Protein AF-A0A7C9RHS3-F1 (afdb_monomer_lite)

Foldseek 3Di:
DDDDDDPQDPLNVVVQCVDPVQVVLLCVQQVPPPPPDSDDDPVSVVVRDRDDDDPPDPVNVVVVVVSVVSVVVVVVVVVVVVVVVVVVVVVVVVVD

Secondary structure (DSSP, 8-state):
-----TT--HHHHHHHHTSHHHHHHHHHHHBTB-TT-----HHHHHTPPPP-PPTTSHHHHHHHHHHHHHHHHHHHHHHHHHHHHHHHHHHHHHH-

pLDDT: mean 88.44, std 10.78, range [48.81, 98.31]

Structure (mmCIF, N/CA/C/O backbone):
data_AF-A0A7C9RHS3-F1
#
_entry.id   AF-A0A7C9RHS3-F1
#
loop_
_atom_site.group_PDB
_atom_site.id
_atom_site.type_symbol
_atom_site.label_atom_id
_atom_site.label_alt_id
_atom_site.label_comp_id
_atom_site.label_asym_id
_atom_site.label_entity_id
_atom_site.label_seq_id
_atom_site.pdbx_PDB_ins_code
_atom_site.Cartn_x
_atom_site.Cartn_y
_atom_site.Cartn_z
_atom_site.occupancy
_atom_site.B_iso_or_equiv
_atom_site.auth_seq_id
_atom_site.auth_comp_id
_atom_site.auth_asym_id
_atom_site.auth_atom_id
_atom_site.pdbx_PDB_model_num
ATOM 1 N N . ILE A 1 1 ? 4.959 -11.196 6.264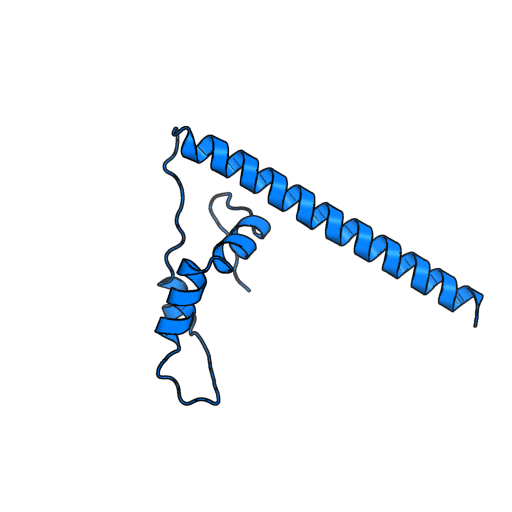 1.00 67.69 1 ILE A N 1
ATOM 2 C CA . ILE A 1 1 ? 4.191 -10.739 5.079 1.00 67.69 1 ILE A CA 1
ATOM 3 C C . ILE A 1 1 ? 2.756 -10.527 5.538 1.00 67.69 1 ILE A C 1
ATOM 5 O O . ILE A 1 1 ? 2.224 -11.427 6.176 1.00 67.69 1 ILE A O 1
ATOM 9 N N . ILE A 1 2 ? 2.179 -9.344 5.305 1.00 80.81 2 ILE A N 1
ATOM 10 C CA . ILE A 1 2 ? 0.771 -9.057 5.621 1.00 80.81 2 ILE A CA 1
ATOM 11 C C . ILE A 1 2 ? -0.046 -9.346 4.363 1.00 80.81 2 ILE A C 1
ATOM 13 O O . ILE A 1 2 ? 0.257 -8.799 3.305 1.00 80.81 2 ILE A O 1
ATOM 17 N N . ASN A 1 3 ? -1.064 -10.195 4.484 1.00 83.56 3 ASN A N 1
ATOM 18 C CA . ASN A 1 3 ? -1.976 -10.519 3.392 1.00 83.56 3 ASN A CA 1
ATOM 19 C C . ASN A 1 3 ? -3.308 -9.807 3.620 1.00 83.56 3 ASN A C 1
ATOM 21 O O . ASN A 1 3 ? -3.926 -9.967 4.672 1.00 83.56 3 ASN A O 1
ATOM 25 N N . VAL A 1 4 ? -3.743 -9.031 2.632 1.00 84.69 4 VAL A N 1
ATOM 26 C CA . VAL A 1 4 ? -5.058 -8.379 2.635 1.00 84.69 4 VAL A CA 1
ATOM 27 C C . VAL A 1 4 ? -6.172 -9.390 2.368 1.00 84.69 4 VAL A C 1
ATOM 29 O O . VAL A 1 4 ? -5.999 -10.339 1.604 1.00 84.69 4 VAL A O 1
ATOM 32 N N . LYS A 1 5 ? -7.325 -9.156 2.996 1.00 82.25 5 LYS A N 1
ATOM 33 C CA . LYS A 1 5 ? -8.591 -9.858 2.756 1.00 82.25 5 LYS A CA 1
ATOM 34 C C . LYS A 1 5 ? -9.662 -8.848 2.328 1.00 82.25 5 LYS A C 1
ATOM 36 O O . LYS A 1 5 ? -9.420 -7.642 2.352 1.00 82.25 5 LYS A O 1
ATOM 41 N N . ASP A 1 6 ? -10.820 -9.353 1.913 1.00 76.06 6 ASP A N 1
ATOM 42 C CA . ASP A 1 6 ? -12.054 -8.568 1.751 1.00 76.06 6 ASP A CA 1
ATOM 43 C C . ASP A 1 6 ? -11.968 -7.405 0.746 1.00 76.06 6 ASP A C 1
ATOM 45 O O . ASP A 1 6 ? -12.587 -6.358 0.912 1.00 76.06 6 ASP A O 1
ATOM 49 N N . GLY A 1 7 ? -11.191 -7.585 -0.327 1.00 74.12 7 GLY A N 1
ATOM 50 C CA . GLY A 1 7 ? -11.136 -6.633 -1.442 1.00 74.12 7 GLY A CA 1
ATOM 51 C C . GLY A 1 7 ? -10.340 -5.353 -1.168 1.00 74.12 7 GLY A C 1
ATOM 52 O O . GLY A 1 7 ? -10.352 -4.444 -1.996 1.00 74.12 7 GLY A O 1
ATOM 53 N N . ILE A 1 8 ? -9.618 -5.268 -0.046 1.00 82.94 8 ILE A N 1
ATOM 54 C CA . ILE A 1 8 ? -8.717 -4.144 0.228 1.00 82.94 8 ILE A CA 1
ATOM 55 C C . ILE A 1 8 ? -7.456 -4.289 -0.629 1.00 82.94 8 ILE A C 1
ATOM 57 O O . ILE A 1 8 ? -6.776 -5.314 -0.596 1.00 82.94 8 ILE A O 1
ATOM 61 N N . SER A 1 9 ? -7.107 -3.239 -1.375 1.00 85.50 9 SER A N 1
ATOM 62 C CA . SER A 1 9 ? -5.870 -3.214 -2.161 1.00 85.50 9 SER A CA 1
ATOM 63 C C . SER A 1 9 ? -4.635 -3.259 -1.239 1.00 85.50 9 SER A C 1
ATOM 65 O O . SER A 1 9 ? -4.546 -2.454 -0.304 1.00 85.50 9 SER A O 1
ATOM 67 N N . PRO A 1 10 ? -3.637 -4.133 -1.494 1.00 89.75 10 PRO A N 1
ATOM 68 C CA . PRO A 1 10 ? -2.395 -4.157 -0.715 1.00 89.75 10 PRO A CA 1
ATOM 69 C C . PRO A 1 10 ? -1.643 -2.818 -0.766 1.00 89.75 10 PRO A C 1
ATOM 71 O O . PRO A 1 10 ? -1.010 -2.405 0.211 1.00 89.75 10 PRO A O 1
ATOM 74 N N . TYR A 1 11 ? -1.731 -2.124 -1.905 1.00 91.56 11 TYR A N 1
ATOM 75 C CA . TYR A 1 11 ? -1.137 -0.804 -2.099 1.00 91.56 11 TYR A CA 1
ATOM 76 C C . TYR A 1 11 ? -1.771 0.226 -1.167 1.00 91.56 11 TYR A C 1
ATOM 78 O O . TYR A 1 11 ? -1.066 0.972 -0.492 1.00 91.56 11 TYR A O 1
ATOM 86 N N . LEU A 1 12 ? -3.100 0.208 -1.073 1.00 90.56 12 LEU A N 1
ATOM 87 C CA . LEU A 1 12 ? -3.843 1.093 -0.190 1.00 90.56 12 LEU A CA 1
ATOM 88 C C . LEU A 1 12 ? -3.539 0.816 1.283 1.00 90.56 12 LEU A C 1
ATOM 90 O O . LEU A 1 12 ? -3.263 1.755 2.024 1.00 90.56 12 LEU A O 1
ATOM 94 N N . LEU A 1 13 ? -3.542 -0.455 1.704 1.00 91.19 13 LEU A N 1
ATOM 95 C CA . LEU A 1 13 ? -3.206 -0.811 3.085 1.00 91.19 13 LEU A CA 1
ATOM 96 C C . LEU A 1 13 ? -1.810 -0.299 3.459 1.00 91.19 13 LEU A C 1
ATOM 98 O O . LEU A 1 13 ? -1.623 0.254 4.539 1.00 91.19 13 LEU A O 1
ATOM 102 N N . THR A 1 14 ? -0.844 -0.428 2.548 1.00 92.06 14 THR A N 1
ATOM 103 C CA . THR A 1 14 ? 0.522 0.067 2.760 1.00 92.06 14 THR A CA 1
ATOM 104 C C . THR A 1 14 ? 0.546 1.573 3.027 1.00 92.06 14 THR A C 1
ATOM 106 O O . THR A 1 14 ? 1.266 2.020 3.918 1.00 92.06 14 THR A O 1
ATOM 109 N N . GLU A 1 15 ? -0.240 2.363 2.294 1.00 92.94 15 GLU A N 1
ATOM 110 C CA . GLU A 1 15 ? -0.325 3.809 2.523 1.00 92.94 15 GLU A CA 1
ATOM 111 C C . GLU A 1 15 ? -1.100 4.156 3.799 1.00 92.94 15 GLU A C 1
ATOM 113 O O . GLU A 1 15 ? -0.687 5.052 4.533 1.00 92.94 15 GLU A O 1
ATOM 118 N N . ILE A 1 16 ? -2.153 3.406 4.139 1.00 91.88 16 ILE A N 1
ATOM 119 C CA . ILE A 1 16 ? -2.879 3.579 5.405 1.00 91.88 16 ILE A CA 1
ATOM 120 C C . ILE A 1 16 ? -1.957 3.346 6.605 1.00 91.88 16 ILE A C 1
ATOM 122 O O . ILE A 1 16 ? -1.933 4.161 7.526 1.00 91.88 16 ILE A O 1
ATOM 126 N N . LEU A 1 17 ? -1.150 2.281 6.581 1.00 90.81 17 LEU A N 1
ATOM 127 C CA . LEU A 1 17 ? -0.186 1.978 7.644 1.00 90.81 17 LEU A CA 1
ATOM 128 C C . LEU A 1 17 ? 0.858 3.089 7.834 1.00 90.81 17 LEU A C 1
ATOM 130 O O . LEU A 1 17 ? 1.474 3.185 8.894 1.00 90.81 17 LEU A O 1
ATOM 134 N N . LYS A 1 18 ? 1.063 3.948 6.826 1.00 91.75 18 LYS A N 1
ATOM 135 C CA . LYS A 1 18 ? 1.989 5.081 6.914 1.00 91.75 18 LYS A CA 1
ATOM 136 C C . LYS A 1 18 ? 1.369 6.346 7.505 1.00 91.75 18 LYS A C 1
ATOM 138 O O . LYS A 1 18 ? 2.121 7.285 7.790 1.00 91.75 18 LYS A O 1
ATOM 143 N N . LEU A 1 19 ? 0.047 6.396 7.661 1.00 93.25 19 LEU A N 1
ATOM 144 C CA . LEU A 1 19 ? -0.647 7.547 8.231 1.00 93.25 19 LEU A CA 1
ATOM 145 C C . LEU A 1 19 ? -0.217 7.753 9.683 1.00 93.25 19 LEU A C 1
ATOM 147 O O . LEU A 1 19 ? 0.013 6.793 10.418 1.00 93.25 19 LEU A O 1
ATOM 151 N N . SER A 1 20 ? -0.110 9.015 10.099 1.00 92.81 20 SER A N 1
ATOM 152 C CA . SER A 1 20 ? 0.438 9.398 11.408 1.00 92.81 20 SER A CA 1
ATOM 153 C C . SER A 1 20 ? -0.265 8.703 12.573 1.00 92.81 20 SER A C 1
ATOM 155 O O . SER A 1 20 ? 0.396 8.179 13.459 1.00 92.81 20 SER A O 1
ATOM 157 N N . TYR A 1 21 ? -1.594 8.620 12.542 1.00 91.19 21 TYR A N 1
ATOM 158 C CA . TYR A 1 21 ? -2.371 7.981 13.604 1.00 91.19 21 TYR A CA 1
ATOM 159 C C . TYR A 1 21 ? -2.250 6.447 13.620 1.00 91.19 21 TYR A C 1
ATOM 161 O O . TYR A 1 21 ? -2.468 5.836 14.662 1.00 91.19 21 TYR A O 1
ATOM 169 N N . VAL A 1 22 ? -1.906 5.803 12.497 1.00 91.69 22 VAL A N 1
ATOM 170 C CA . VAL A 1 22 ? -1.627 4.355 12.468 1.00 91.69 22 VAL A CA 1
ATOM 171 C C . VAL A 1 22 ? -0.201 4.090 12.940 1.00 91.69 22 VAL A C 1
ATOM 173 O O . VAL A 1 22 ? 0.018 3.219 13.776 1.00 91.69 22 VAL A O 1
ATOM 176 N N . LYS A 1 23 ? 0.762 4.902 12.488 1.00 90.31 23 LYS A N 1
ATOM 177 C CA . LYS A 1 23 ? 2.142 4.868 12.989 1.00 90.31 23 LYS A CA 1
ATOM 178 C C . LYS A 1 23 ? 2.211 5.076 14.497 1.00 90.31 23 LYS A C 1
ATOM 180 O O . LYS A 1 23 ? 2.889 4.311 15.168 1.00 90.31 23 LYS A O 1
ATOM 185 N N . GLN A 1 24 ? 1.452 6.029 15.035 1.00 90.69 24 GLN A N 1
ATOM 186 C CA . GLN A 1 24 ? 1.412 6.278 16.475 1.00 90.69 24 GLN A CA 1
ATOM 187 C C . GLN A 1 24 ? 0.928 5.051 17.260 1.00 90.69 24 GLN A C 1
ATOM 189 O O . GLN A 1 24 ? 1.443 4.779 18.338 1.00 90.69 24 GLN A O 1
ATOM 194 N N . GLN A 1 25 ? -0.033 4.283 16.728 1.00 91.31 25 GLN A N 1
ATOM 195 C CA . GLN A 1 25 ? -0.462 3.027 17.358 1.00 91.31 25 GLN A CA 1
ATOM 196 C C . GLN A 1 25 ? 0.687 2.013 17.403 1.00 91.31 25 GLN A C 1
ATOM 198 O O . GLN A 1 25 ? 0.925 1.416 18.449 1.00 91.31 25 GLN A O 1
ATOM 203 N N . VAL A 1 26 ? 1.433 1.862 16.302 1.00 87.69 26 VAL A N 1
ATOM 204 C CA . VAL A 1 26 ? 2.621 0.991 16.250 1.00 87.69 26 VAL A CA 1
ATOM 205 C C . VAL A 1 26 ? 3.661 1.438 17.273 1.00 87.69 26 VAL A C 1
ATOM 207 O O . VAL A 1 26 ? 4.148 0.617 18.041 1.00 87.69 26 VAL A O 1
ATOM 210 N N . GLU A 1 27 ? 3.976 2.731 17.310 1.00 87.38 27 GLU A N 1
ATOM 211 C CA . GLU A 1 27 ? 4.965 3.298 18.228 1.00 87.38 27 GLU A CA 1
ATOM 212 C C . GLU A 1 27 ? 4.559 3.107 19.690 1.00 87.38 27 GLU A C 1
ATOM 214 O O . GLU A 1 27 ? 5.388 2.701 20.497 1.00 87.38 27 GLU A O 1
ATOM 219 N N . ASN A 1 28 ? 3.285 3.310 20.029 1.00 87.06 28 ASN A N 1
ATOM 220 C CA . ASN A 1 28 ? 2.777 3.094 21.385 1.00 87.06 28 ASN A CA 1
ATOM 221 C C . ASN A 1 28 ? 2.867 1.618 21.813 1.00 87.06 28 ASN A C 1
ATOM 223 O O . ASN A 1 28 ? 3.118 1.322 22.980 1.00 87.06 28 ASN A O 1
ATOM 227 N N . LEU A 1 29 ? 2.680 0.682 20.876 1.00 84.62 29 LEU A N 1
ATOM 228 C CA . LEU A 1 29 ? 2.798 -0.758 21.130 1.00 84.62 29 LEU A CA 1
ATOM 229 C C . LEU A 1 29 ? 4.252 -1.218 21.307 1.00 84.62 29 LEU A C 1
ATOM 231 O O . LEU A 1 29 ? 4.489 -2.314 21.823 1.00 84.62 29 LEU A O 1
ATOM 235 N N . THR A 1 30 ? 5.224 -0.403 20.889 1.00 79.81 30 THR A N 1
ATOM 236 C CA . THR A 1 30 ? 6.651 -0.723 20.999 1.00 79.81 30 THR A CA 1
ATOM 237 C C . THR A 1 30 ? 7.413 0.181 21.980 1.00 79.81 30 THR A C 1
ATOM 239 O O . THR A 1 30 ? 8.510 -0.190 22.417 1.00 79.81 30 THR A O 1
ATOM 242 N N . SER A 1 31 ? 6.828 1.311 22.402 1.00 68.31 31 SER A N 1
ATOM 243 C CA . SER A 1 31 ? 7.362 2.253 23.393 1.00 68.31 31 SER A CA 1
ATOM 244 C C . SER A 1 31 ? 7.351 1.631 24.792 1.00 68.31 31 SER A C 1
ATOM 246 O O . SER A 1 31 ? 6.352 1.661 25.505 1.00 68.31 31 SER A O 1
ATOM 248 N N . GLY A 1 32 ? 8.462 1.009 25.175 1.00 64.56 32 GLY A N 1
ATOM 249 C CA . GLY A 1 32 ? 8.583 0.235 26.418 1.00 64.56 32 GLY A CA 1
ATOM 250 C C . GLY A 1 32 ? 9.380 -1.056 26.243 1.00 64.56 32 GLY A C 1
ATOM 251 O O . GLY A 1 32 ? 9.771 -1.683 27.225 1.00 64.56 32 GLY A O 1
ATOM 252 N N . THR A 1 33 ? 9.675 -1.435 24.999 1.00 63.56 33 THR A N 1
ATOM 253 C CA . THR A 1 33 ? 10.684 -2.454 24.703 1.00 63.56 33 THR A CA 1
ATOM 254 C C . THR A 1 33 ? 12.076 -1.825 24.820 1.00 63.56 33 THR A C 1
ATOM 256 O O . THR A 1 33 ? 12.287 -0.692 24.388 1.00 63.56 33 THR A O 1
ATOM 259 N N . SER A 1 34 ? 13.023 -2.502 25.479 1.00 50.50 34 SER A N 1
ATOM 260 C CA . SER A 1 34 ? 14.383 -1.979 25.642 1.00 50.50 34 SER A CA 1
ATOM 261 C C . SER A 1 34 ? 14.990 -1.654 24.273 1.00 50.50 34 SER A C 1
ATOM 263 O O . SER A 1 34 ? 14.841 -2.418 23.316 1.00 50.50 34 SER A O 1
ATOM 265 N N . SER A 1 35 ? 15.641 -0.490 24.191 1.00 48.81 35 SER A N 1
ATOM 266 C CA . SER A 1 35 ? 15.964 0.292 22.985 1.00 48.81 35 SER A CA 1
ATOM 267 C C . SER A 1 35 ? 16.867 -0.362 21.921 1.00 48.81 35 SER A C 1
ATOM 269 O O . SER A 1 35 ? 17.442 0.339 21.096 1.00 48.81 35 SER A O 1
ATOM 271 N N . SER A 1 36 ? 17.002 -1.688 21.897 1.00 56.09 36 SER A N 1
ATOM 272 C CA . SER A 1 36 ? 17.726 -2.449 20.872 1.00 56.09 36 SER A CA 1
ATOM 273 C C . SER A 1 36 ? 16.824 -3.303 19.971 1.00 56.09 36 SER A C 1
ATOM 275 O O . SER A 1 36 ? 17.281 -3.751 18.923 1.00 56.09 36 SER A O 1
ATOM 277 N N . HIS A 1 37 ? 15.553 -3.526 20.335 1.00 57.91 37 HIS A N 1
ATOM 278 C CA . HIS A 1 37 ? 14.637 -4.400 19.592 1.00 57.91 37 HIS A CA 1
ATOM 279 C C . HIS A 1 37 ? 13.238 -3.785 19.500 1.00 57.91 37 HIS A C 1
ATOM 281 O O . HIS A 1 37 ? 12.299 -4.270 20.127 1.00 57.91 37 HIS A O 1
ATOM 287 N N . ASN A 1 38 ? 13.089 -2.736 18.688 1.00 66.88 38 ASN A N 1
ATOM 288 C CA . ASN A 1 38 ? 11.785 -2.161 18.354 1.00 66.88 38 ASN A CA 1
ATOM 289 C C . ASN A 1 38 ? 11.013 -3.177 17.479 1.00 66.88 38 ASN A C 1
ATOM 291 O O . ASN A 1 38 ? 11.065 -3.143 16.250 1.00 66.88 38 ASN A O 1
ATOM 295 N N . ARG A 1 39 ? 10.410 -4.186 18.117 1.00 77.06 39 ARG A N 1
ATOM 296 C CA . ARG A 1 39 ? 9.723 -5.314 17.475 1.00 77.06 39 ARG A CA 1
ATOM 297 C C . ARG A 1 39 ? 8.262 -5.301 17.889 1.00 77.06 39 ARG A C 1
ATOM 299 O O . ARG A 1 39 ? 7.958 -5.343 19.074 1.00 77.06 39 ARG A O 1
ATOM 306 N N . ILE A 1 40 ? 7.380 -5.334 16.900 1.00 81.94 40 ILE A N 1
ATOM 307 C CA . ILE A 1 40 ? 5.958 -5.598 17.101 1.00 81.94 40 ILE A CA 1
ATOM 308 C C . ILE A 1 40 ? 5.699 -7.091 16.889 1.00 81.94 40 ILE A C 1
ATOM 310 O O . ILE A 1 40 ? 6.144 -7.672 15.894 1.00 81.94 40 ILE A O 1
ATOM 314 N N . LYS A 1 41 ? 5.034 -7.741 17.846 1.00 85.50 41 LYS A N 1
ATOM 315 C CA . LYS A 1 41 ? 4.602 -9.136 17.691 1.00 85.50 41 LYS A CA 1
ATOM 316 C C . LYS A 1 41 ? 3.339 -9.217 16.833 1.00 85.50 41 LYS A C 1
ATOM 318 O O . LYS A 1 41 ? 2.610 -8.238 16.707 1.00 85.50 41 LYS A O 1
ATOM 323 N N . THR A 1 42 ? 3.063 -10.384 16.254 1.00 85.88 42 THR A N 1
ATOM 324 C CA . THR A 1 42 ? 1.880 -10.597 15.403 1.00 85.88 42 THR A CA 1
ATOM 325 C C . THR A 1 42 ? 0.578 -10.300 16.145 1.00 85.88 42 THR A C 1
ATOM 327 O O . THR A 1 42 ? -0.333 -9.719 15.562 1.00 85.88 42 THR A O 1
ATOM 330 N N . GLU A 1 43 ? 0.501 -10.649 17.431 1.00 87.12 43 GLU A N 1
ATOM 331 C CA . GLU A 1 43 ? -0.676 -10.391 18.262 1.00 87.12 43 GLU A CA 1
ATOM 332 C C . GLU A 1 43 ? -0.891 -8.881 18.431 1.00 87.12 43 GLU A C 1
ATOM 334 O O . GLU A 1 43 ? -1.985 -8.385 18.190 1.00 87.12 43 GLU A O 1
ATOM 339 N N . GLN A 1 44 ? 0.176 -8.125 18.702 1.00 86.00 44 GLN A N 1
ATOM 340 C CA . GLN A 1 44 ? 0.125 -6.661 18.811 1.00 86.00 44 GLN A CA 1
ATOM 341 C C . GLN A 1 44 ? -0.201 -5.996 17.466 1.00 86.00 44 GLN A C 1
ATOM 343 O O . GLN A 1 44 ? -0.949 -5.029 17.405 1.00 86.00 44 GLN A O 1
ATOM 348 N N . LEU A 1 45 ? 0.329 -6.529 16.361 1.00 88.38 45 LEU A N 1
ATOM 349 C CA . LEU A 1 45 ? 0.013 -6.044 15.016 1.00 88.38 45 LEU A CA 1
ATOM 350 C C . LEU A 1 45 ? -1.486 -6.187 14.708 1.00 88.38 45 LEU A C 1
ATOM 352 O O . LEU 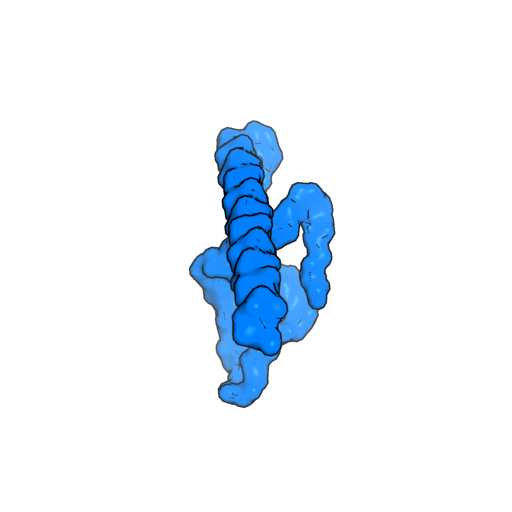A 1 45 ? -2.044 -5.341 14.014 1.00 88.38 45 LEU A O 1
ATOM 356 N N . SER A 1 46 ? -2.138 -7.231 15.229 1.00 87.94 46 SER A N 1
ATOM 357 C CA . SER A 1 46 ? -3.577 -7.453 15.041 1.00 87.94 46 SER A CA 1
ATOM 358 C C . SER A 1 46 ? -4.467 -6.468 15.810 1.00 87.94 46 SER A C 1
ATOM 360 O O . SER A 1 46 ? -5.636 -6.319 15.467 1.00 87.94 46 SER A O 1
ATOM 362 N N . GLU A 1 47 ? -3.911 -5.764 16.799 1.00 89.94 47 GLU A N 1
ATOM 363 C CA . GLU A 1 47 ? -4.615 -4.738 17.579 1.00 89.94 47 GLU A CA 1
ATOM 364 C C . GLU A 1 47 ? -4.628 -3.368 16.885 1.00 89.94 47 GLU A C 1
ATOM 366 O O . GLU A 1 47 ? -5.345 -2.462 17.311 1.00 89.94 47 GLU A O 1
ATOM 371 N N . ILE A 1 48 ? -3.861 -3.197 15.803 1.00 90.12 48 ILE A N 1
ATOM 372 C CA .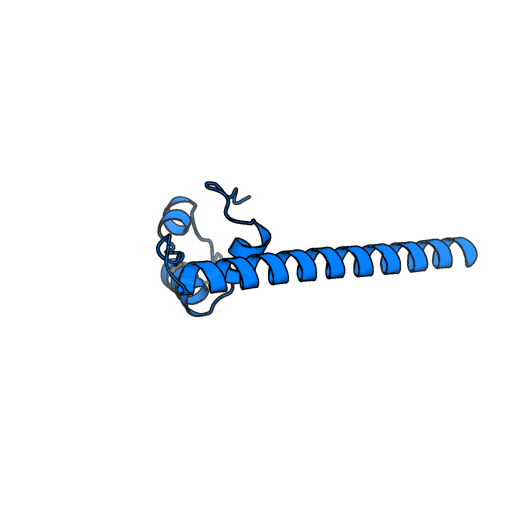 ILE A 1 48 ? -3.833 -1.943 15.050 1.00 90.12 48 ILE A CA 1
ATOM 373 C C . ILE A 1 48 ? -5.171 -1.732 14.350 1.00 90.12 48 ILE A C 1
ATOM 375 O O . ILE A 1 48 ? -5.593 -2.516 13.497 1.00 90.12 48 ILE A O 1
ATOM 379 N N . LEU A 1 49 ? -5.798 -0.600 14.648 1.00 91.19 49 LEU A N 1
ATOM 380 C CA . LEU A 1 49 ? -7.056 -0.212 14.040 1.00 91.19 49 LEU A CA 1
ATOM 381 C C . LEU A 1 49 ? -6.808 0.556 12.743 1.00 91.19 49 LEU A C 1
ATOM 383 O O . LEU A 1 49 ? -6.193 1.628 12.720 1.00 91.19 49 LEU A O 1
ATOM 387 N N . VAL A 1 50 ? -7.347 0.003 11.659 1.00 87.94 50 VAL A N 1
ATOM 388 C CA . VAL A 1 50 ? -7.376 0.618 10.333 1.00 87.94 50 VAL A CA 1
ATOM 389 C C . VAL A 1 50 ? -8.775 1.184 10.081 1.00 87.94 50 VAL A C 1
ATOM 391 O O . VAL A 1 50 ? -9.746 0.425 10.081 1.00 87.94 50 VAL A O 1
ATOM 394 N N . PRO A 1 51 ? -8.922 2.500 9.854 1.00 82.94 51 PRO A N 1
ATOM 395 C CA . PRO A 1 51 ? -10.224 3.081 9.587 1.00 82.94 51 PRO A CA 1
ATOM 396 C C . PRO A 1 51 ? -10.682 2.724 8.176 1.00 82.94 51 PRO A C 1
ATOM 398 O O . PRO A 1 51 ? -9.988 2.982 7.190 1.00 82.94 51 PRO A O 1
ATOM 401 N N . LEU A 1 52 ? -11.891 2.178 8.092 1.00 87.19 52 LEU A N 1
ATOM 402 C CA . LEU A 1 52 ? -12.578 1.896 6.840 1.00 87.19 52 LEU A CA 1
ATOM 403 C C . LEU A 1 52 ? -13.906 2.662 6.809 1.00 87.19 52 LEU A C 1
ATOM 405 O O . LEU A 1 52 ? -14.604 2.728 7.827 1.00 87.19 52 LEU A O 1
ATOM 409 N N . PRO A 1 53 ? -14.266 3.281 5.674 1.00 91.06 53 PRO A N 1
ATOM 410 C CA . PRO A 1 53 ? -15.544 3.964 5.545 1.00 91.06 53 PRO A CA 1
ATOM 411 C C . PRO A 1 53 ? -16.701 2.960 5.549 1.00 91.06 53 PRO A C 1
ATOM 413 O O . PRO A 1 53 ? -16.563 1.824 5.105 1.00 91.06 53 PRO A O 1
ATOM 416 N N . ARG A 1 54 ? -17.874 3.405 6.010 1.00 92.31 54 ARG A N 1
ATOM 417 C CA . ARG A 1 54 ? -19.100 2.603 5.928 1.00 92.31 54 ARG A CA 1
ATOM 418 C C . ARG A 1 54 ? -19.563 2.481 4.479 1.00 92.31 54 ARG A C 1
ATOM 420 O O . ARG A 1 54 ? -19.575 3.477 3.749 1.00 92.31 54 ARG A O 1
ATOM 427 N N . GLU A 1 55 ? -20.002 1.286 4.108 1.00 91.56 55 GLU A N 1
ATOM 428 C CA . GLU A 1 55 ? -20.563 1.005 2.788 1.00 91.56 55 GLU A CA 1
ATOM 429 C C . GLU A 1 55 ? -21.775 1.889 2.462 1.00 91.56 55 GLU A C 1
ATOM 431 O O . GLU A 1 55 ? -22.505 2.336 3.350 1.00 91.56 55 GLU A O 1
ATOM 436 N N . GLY A 1 56 ? -21.964 2.178 1.172 1.00 92.62 56 GLY A N 1
ATOM 437 C CA . GLY A 1 56 ? -23.078 2.994 0.672 1.00 92.62 56 GLY A CA 1
ATOM 438 C C . GLY A 1 56 ? -22.984 4.500 0.958 1.00 92.62 56 GLY A C 1
ATOM 439 O O . GLY A 1 56 ? -23.901 5.240 0.610 1.00 92.62 56 GLY A O 1
ATOM 440 N N . THR A 1 57 ? -21.895 4.982 1.565 1.00 96.00 57 THR A N 1
ATOM 441 C CA . THR A 1 57 ? -21.700 6.411 1.866 1.00 96.00 57 THR A CA 1
ATOM 442 C C . THR A 1 57 ? -20.936 7.154 0.762 1.00 96.00 57 THR A C 1
ATOM 444 O O . THR A 1 57 ? -20.130 6.572 0.038 1.00 96.00 57 THR A O 1
ATOM 447 N N . GLU A 1 58 ? -21.105 8.478 0.669 1.00 96.06 58 GLU A N 1
ATOM 448 C CA . GLU A 1 58 ? -20.271 9.318 -0.213 1.00 96.06 58 GLU A CA 1
ATOM 449 C C . GLU A 1 58 ? -18.782 9.262 0.168 1.00 96.06 58 GLU A C 1
ATOM 451 O O . GLU A 1 58 ? -17.900 9.297 -0.692 1.00 96.06 58 GLU A O 1
ATOM 456 N N . THR A 1 59 ? -18.487 9.100 1.461 1.00 95.12 59 THR A N 1
ATOM 457 C CA . THR A 1 59 ? -17.122 8.886 1.955 1.00 95.12 59 THR A CA 1
ATOM 458 C C . THR A 1 59 ? -16.513 7.616 1.372 1.00 95.12 59 THR A C 1
ATOM 460 O O . THR A 1 59 ? -15.355 7.640 0.961 1.00 95.12 59 THR A O 1
ATOM 463 N N . LYS A 1 60 ? -17.285 6.526 1.279 1.00 94.00 60 LYS A N 1
ATOM 464 C CA . LYS A 1 60 ? -16.844 5.278 0.646 1.00 94.00 60 LYS A CA 1
ATOM 465 C C . LYS A 1 60 ? -16.530 5.474 -0.839 1.00 94.00 60 LYS A C 1
ATOM 467 O O . LYS A 1 60 ? -15.455 5.080 -1.273 1.00 94.00 60 LYS A O 1
ATOM 472 N N . LYS A 1 61 ? -17.374 6.190 -1.589 1.00 94.38 61 LYS A N 1
ATOM 473 C CA . LYS A 1 61 ? -17.089 6.512 -3.002 1.00 94.38 61 LYS A CA 1
ATOM 474 C C . LYS A 1 61 ? -15.780 7.287 -3.165 1.00 94.38 61 LYS A C 1
ATOM 476 O O . LYS A 1 61 ? -14.958 6.958 -4.014 1.00 94.38 61 LYS A O 1
ATOM 481 N N . ARG A 1 62 ? -15.559 8.309 -2.330 1.00 94.94 62 ARG A N 1
ATOM 482 C CA . ARG A 1 62 ? -14.303 9.079 -2.330 1.00 94.94 62 ARG A CA 1
ATOM 483 C C . ARG A 1 62 ? -13.099 8.211 -1.977 1.00 94.94 62 ARG A C 1
ATOM 485 O O . ARG A 1 62 ? -12.060 8.332 -2.622 1.00 94.94 62 ARG A O 1
ATOM 492 N N . TYR A 1 63 ? -13.247 7.350 -0.976 1.00 93.00 63 TYR A N 1
ATOM 493 C CA . TYR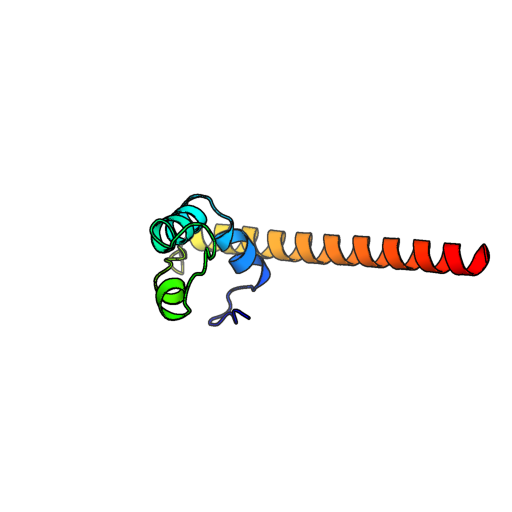 A 1 63 ? -12.224 6.392 -0.572 1.00 93.00 63 TYR A CA 1
ATOM 494 C C . TYR A 1 63 ? -11.839 5.462 -1.726 1.00 93.00 63 TYR A C 1
ATOM 496 O O . TYR A 1 63 ? -10.653 5.316 -2.000 1.00 93.00 63 TYR A O 1
ATOM 504 N N . ASP A 1 64 ? -12.813 4.910 -2.450 1.00 92.19 64 ASP A N 1
ATOM 505 C CA . ASP A 1 64 ? -12.556 4.006 -3.576 1.00 92.19 64 ASP A CA 1
ATOM 506 C C . ASP A 1 64 ? -11.852 4.716 -4.737 1.00 92.19 64 ASP A C 1
ATOM 508 O O . ASP A 1 64 ? -10.926 4.170 -5.338 1.00 92.19 64 ASP A O 1
ATOM 512 N N . THR A 1 65 ? -12.222 5.967 -5.023 1.00 95.19 65 THR A N 1
ATOM 513 C CA . THR A 1 65 ? -11.503 6.789 -6.006 1.00 95.19 65 THR A CA 1
ATOM 514 C C . THR A 1 65 ? -10.047 6.996 -5.595 1.00 95.19 65 THR A C 1
ATOM 516 O O . THR A 1 65 ? -9.146 6.759 -6.397 1.00 95.19 65 THR A O 1
ATOM 519 N N . ILE A 1 66 ? -9.794 7.385 -4.340 1.00 94.19 66 ILE A N 1
ATOM 520 C CA . ILE A 1 66 ? -8.431 7.577 -3.822 1.00 94.19 66 ILE A CA 1
ATOM 521 C C . ILE A 1 66 ? -7.638 6.266 -3.878 1.00 94.19 66 ILE A C 1
ATOM 523 O O . ILE A 1 66 ? -6.489 6.266 -4.315 1.00 94.19 66 ILE A O 1
ATOM 527 N N . ALA A 1 67 ? -8.250 5.149 -3.482 1.00 92.94 67 ALA A N 1
ATOM 528 C CA . ALA A 1 67 ? -7.637 3.827 -3.521 1.00 92.94 67 ALA A CA 1
ATOM 529 C C . ALA A 1 67 ? -7.172 3.450 -4.931 1.00 92.94 67 ALA A C 1
ATOM 531 O O . ALA A 1 67 ? -6.024 3.038 -5.120 1.00 92.94 67 ALA A O 1
ATOM 532 N N . ASN A 1 68 ? -8.039 3.655 -5.923 1.00 95.00 68 ASN A N 1
ATOM 533 C CA . ASN A 1 68 ? -7.729 3.385 -7.320 1.00 95.00 68 ASN A CA 1
ATOM 534 C C . ASN A 1 68 ? -6.586 4.266 -7.838 1.00 95.00 68 ASN A C 1
ATOM 536 O O . ASN A 1 68 ? -5.694 3.773 -8.530 1.00 95.00 68 ASN A O 1
ATOM 540 N N . GLU A 1 69 ? -6.577 5.555 -7.497 1.00 96.81 69 GLU A N 1
ATOM 541 C CA . GLU A 1 69 ? -5.516 6.471 -7.927 1.00 96.81 69 GLU A CA 1
ATOM 542 C C . GLU A 1 69 ? -4.169 6.172 -7.255 1.00 96.81 69 GLU A C 1
ATOM 544 O O . GLU A 1 69 ? -3.131 6.206 -7.925 1.00 96.81 69 GLU A O 1
ATOM 549 N N . ILE A 1 70 ? -4.163 5.792 -5.972 1.00 95.75 70 ILE A N 1
ATOM 550 C CA . ILE A 1 70 ? -2.958 5.318 -5.272 1.00 95.75 70 ILE A CA 1
ATOM 551 C C . ILE A 1 70 ? -2.384 4.091 -5.983 1.00 95.75 70 ILE A C 1
ATOM 553 O O . ILE A 1 70 ? -1.192 4.050 -6.298 1.00 95.75 70 ILE A O 1
ATOM 557 N N . GLU A 1 71 ? -3.224 3.100 -6.275 1.00 94.94 71 GLU A N 1
ATOM 558 C CA . GLU A 1 71 ? -2.784 1.870 -6.925 1.00 94.94 71 GLU A CA 1
ATOM 559 C C . GLU A 1 71 ? -2.217 2.129 -8.328 1.00 94.94 71 GLU A C 1
ATOM 561 O O . GLU A 1 71 ? -1.126 1.647 -8.652 1.00 94.94 71 GLU A O 1
ATOM 566 N N . LYS A 1 72 ? -2.909 2.931 -9.149 1.00 96.75 72 LYS A N 1
ATOM 567 C CA . LYS A 1 72 ? -2.410 3.343 -10.472 1.00 96.75 72 LYS A CA 1
ATOM 568 C C . LYS A 1 72 ? -1.058 4.041 -10.366 1.00 96.75 72 LYS A C 1
ATOM 570 O O . LYS A 1 72 ? -0.130 3.682 -11.092 1.00 96.75 72 LYS A O 1
ATOM 575 N N . SER A 1 73 ? -0.934 4.993 -9.443 1.00 97.19 73 SER A N 1
ATOM 576 C CA . SER A 1 73 ? 0.284 5.786 -9.253 1.00 97.19 73 SER A CA 1
ATOM 577 C C . SER A 1 73 ? 1.469 4.915 -8.843 1.00 97.19 73 SER A C 1
ATOM 579 O O . SER A 1 73 ? 2.566 5.048 -9.388 1.00 97.19 73 SER A O 1
ATOM 581 N N . ILE A 1 74 ? 1.256 3.968 -7.925 1.00 96.06 74 ILE A N 1
ATOM 582 C CA . ILE A 1 74 ? 2.314 3.057 -7.481 1.00 96.06 74 ILE A CA 1
ATOM 583 C C . ILE A 1 74 ? 2.738 2.114 -8.611 1.00 96.06 74 ILE A C 1
ATOM 585 O O . ILE A 1 74 ? 3.937 1.940 -8.837 1.00 96.06 74 ILE A O 1
ATOM 589 N N . LYS A 1 75 ? 1.789 1.538 -9.360 1.00 95.44 75 LYS A N 1
ATOM 590 C CA . LYS A 1 75 ? 2.109 0.687 -10.519 1.00 95.44 75 LYS A CA 1
ATOM 591 C C . LYS A 1 75 ? 2.883 1.454 -11.589 1.00 95.44 75 LYS A C 1
ATOM 593 O O . LYS A 1 75 ? 3.848 0.922 -12.134 1.00 95.44 75 LYS A O 1
ATOM 598 N N . LEU A 1 76 ? 2.491 2.697 -11.872 1.00 97.94 76 LEU A N 1
ATOM 599 C CA . LEU A 1 76 ? 3.196 3.558 -12.819 1.00 97.94 76 LEU A CA 1
ATOM 600 C C . LEU A 1 76 ? 4.634 3.826 -12.362 1.00 97.94 76 LEU A C 1
ATOM 602 O O . LEU A 1 76 ? 5.559 3.657 -13.154 1.00 97.94 76 LEU A O 1
ATOM 606 N N . LYS A 1 77 ? 4.827 4.158 -11.079 1.00 97.62 77 LYS A N 1
ATOM 607 C CA . LYS A 1 77 ? 6.155 4.369 -10.489 1.00 97.62 77 LYS A CA 1
ATOM 608 C C . LYS A 1 77 ? 7.063 3.156 -10.701 1.00 97.62 77 LYS A C 1
ATOM 610 O O . LYS A 1 77 ? 8.169 3.318 -11.203 1.00 97.62 77 LYS A O 1
ATOM 615 N N . TYR A 1 78 ? 6.594 1.950 -10.376 1.00 96.38 78 TYR A N 1
ATOM 616 C CA . TYR A 1 78 ? 7.396 0.735 -10.551 1.00 96.38 78 TYR A CA 1
ATOM 617 C C . TYR A 1 78 ? 7.709 0.436 -12.017 1.00 96.38 78 TYR A C 1
ATOM 619 O O . TYR A 1 78 ? 8.827 0.045 -12.332 1.00 96.38 78 TYR A O 1
ATOM 627 N N . ARG A 1 79 ? 6.760 0.660 -12.934 1.00 98.00 79 ARG A N 1
ATOM 628 C CA . ARG A 1 79 ? 7.018 0.508 -14.375 1.00 98.00 79 ARG A CA 1
ATOM 629 C C . ARG A 1 79 ? 8.110 1.457 -14.857 1.00 98.00 79 ARG A C 1
ATOM 631 O O . ARG A 1 79 ? 9.015 1.015 -15.555 1.00 98.00 79 ARG A O 1
ATOM 638 N N . ALA A 1 80 ? 8.036 2.727 -14.465 1.00 98.19 80 ALA A N 1
ATOM 639 C CA . ALA A 1 80 ? 9.042 3.722 -14.819 1.00 98.19 80 ALA A CA 1
ATOM 640 C C . ALA A 1 80 ? 10.419 3.364 -14.236 1.00 98.19 80 ALA A C 1
ATOM 642 O O . ALA A 1 80 ? 11.417 3.418 -14.945 1.00 98.19 80 ALA A O 1
ATOM 643 N N . GLN A 1 81 ? 10.463 2.931 -12.971 1.00 97.81 81 GLN A N 1
ATOM 644 C CA . GLN A 1 81 ? 11.698 2.487 -12.319 1.00 97.81 81 GLN A CA 1
ATOM 645 C C . GLN A 1 81 ? 12.321 1.276 -13.020 1.00 97.81 81 GLN A C 1
ATOM 647 O O . GLN A 1 81 ? 13.516 1.286 -13.294 1.00 97.81 81 GLN A O 1
ATOM 652 N N . ASN A 1 82 ? 11.519 0.263 -13.357 1.00 98.00 82 ASN A N 1
ATOM 653 C CA . ASN A 1 82 ? 12.006 -0.924 -14.058 1.00 98.00 82 ASN A CA 1
ATOM 654 C C . ASN A 1 82 ? 12.509 -0.582 -15.461 1.00 98.00 82 ASN A C 1
ATOM 656 O O . ASN A 1 82 ? 13.553 -1.073 -15.869 1.00 98.00 82 ASN A O 1
ATOM 660 N N . ASN A 1 83 ? 11.794 0.279 -16.191 1.00 98.31 83 ASN A N 1
ATOM 661 C CA . ASN A 1 83 ? 12.245 0.724 -17.504 1.00 98.31 83 ASN A CA 1
ATOM 662 C C . ASN A 1 83 ? 13.596 1.444 -17.413 1.00 98.31 83 ASN A C 1
ATOM 664 O O . ASN A 1 83 ? 14.507 1.082 -18.146 1.00 98.31 83 ASN A O 1
ATOM 668 N N . LEU A 1 84 ? 13.750 2.386 -16.478 1.00 97.94 84 LEU A N 1
ATOM 669 C CA . LEU A 1 84 ? 15.023 3.071 -16.259 1.00 97.94 84 LEU A CA 1
ATOM 670 C C . LEU A 1 84 ? 16.146 2.086 -15.907 1.00 97.94 84 LEU A C 1
ATOM 672 O O . LEU A 1 84 ? 17.223 2.164 -16.485 1.00 97.94 84 LEU A O 1
ATOM 676 N N . SER A 1 85 ? 15.882 1.146 -14.995 1.00 97.94 85 SER A N 1
ATOM 677 C CA . SER A 1 85 ? 16.858 0.127 -14.598 1.00 97.94 85 SER A CA 1
ATOM 678 C C . SER A 1 85 ? 17.308 -0.727 -15.782 1.00 97.94 85 SER A C 1
ATOM 680 O O . SER A 1 85 ? 18.498 -0.991 -15.908 1.00 97.94 85 SER A O 1
ATOM 682 N N . ASN A 1 86 ? 16.381 -1.126 -16.656 1.00 98.00 86 ASN A N 1
ATOM 683 C CA . ASN A 1 86 ? 16.710 -1.902 -17.850 1.00 98.00 86 ASN A CA 1
ATOM 684 C C . ASN A 1 86 ? 17.563 -1.085 -18.826 1.00 98.00 86 ASN A C 1
ATOM 686 O O . ASN A 1 86 ? 18.563 -1.587 -19.306 1.00 98.00 86 ASN A O 1
ATOM 690 N N . GLN A 1 87 ? 17.220 0.183 -19.077 1.00 97.94 87 GLN A N 1
ATOM 691 C CA . GLN A 1 87 ? 18.007 1.035 -19.979 1.00 97.94 87 GLN A CA 1
ATOM 692 C C . GLN A 1 87 ? 19.422 1.311 -19.457 1.00 97.94 87 GLN A C 1
ATOM 694 O O . GLN A 1 87 ? 20.352 1.413 -20.249 1.00 97.94 87 GLN A O 1
ATOM 699 N N . ILE A 1 88 ? 19.593 1.439 -18.136 1.00 97.56 88 ILE A N 1
ATOM 700 C CA . ILE A 1 88 ? 20.922 1.569 -17.522 1.00 97.56 88 ILE A CA 1
ATOM 701 C C . ILE A 1 88 ? 21.715 0.276 -17.710 1.00 97.56 88 ILE A C 1
ATOM 703 O O . ILE A 1 88 ? 22.872 0.342 -18.102 1.00 97.56 88 ILE A O 1
ATOM 707 N N . HIS A 1 89 ? 21.088 -0.877 -17.479 1.00 97.50 89 HIS A N 1
ATOM 708 C CA . HIS A 1 89 ? 21.738 -2.168 -17.674 1.00 97.50 89 HIS A CA 1
ATOM 709 C C . HIS A 1 89 ? 22.151 -2.390 -19.138 1.00 97.50 89 HIS A C 1
ATOM 711 O O . HIS A 1 89 ? 23.307 -2.700 -19.400 1.00 97.50 89 HIS A O 1
ATOM 717 N N . ASP A 1 90 ? 21.252 -2.117 -20.089 1.00 97.44 90 ASP A N 1
ATOM 718 C CA . ASP A 1 90 ? 21.546 -2.192 -21.525 1.00 97.44 90 ASP A CA 1
ATOM 719 C C . ASP A 1 90 ? 22.712 -1.258 -21.910 1.00 97.44 90 ASP A C 1
ATOM 721 O O . ASP A 1 90 ? 23.531 -1.583 -22.767 1.00 97.44 90 ASP A O 1
ATOM 725 N N . LEU A 1 91 ? 22.799 -0.078 -21.284 1.00 97.00 91 LEU A N 1
ATOM 726 C CA . LEU A 1 91 ? 23.894 0.866 -21.506 1.00 97.00 91 LEU A CA 1
ATOM 727 C C . LEU A 1 91 ? 25.225 0.353 -20.938 1.00 97.00 91 LEU A C 1
ATOM 729 O O . LEU A 1 91 ? 26.252 0.516 -21.593 1.00 97.00 91 LEU A O 1
ATOM 733 N N . GLU A 1 92 ? 25.221 -0.245 -19.745 1.00 96.94 92 GLU A N 1
ATOM 734 C CA . GLU A 1 92 ? 26.408 -0.873 -19.149 1.00 96.94 92 GLU A CA 1
ATOM 735 C C . GLU A 1 92 ? 26.951 -1.987 -20.051 1.00 96.94 92 GLU A C 1
ATOM 737 O O . GLU A 1 92 ? 28.149 -2.006 -20.324 1.00 96.94 92 GLU A O 1
ATOM 742 N N . ASP A 1 93 ? 26.071 -2.834 -20.590 1.00 96.25 93 ASP A N 1
ATOM 743 C CA . ASP A 1 93 ? 26.434 -3.929 -21.497 1.00 96.25 93 ASP A CA 1
ATOM 744 C C . ASP A 1 93 ? 27.047 -3.442 -22.823 1.00 96.25 93 ASP A C 1
ATOM 746 O O . ASP A 1 93 ? 27.849 -4.146 -23.427 1.00 96.25 93 ASP A O 1
ATOM 750 N N . ILE A 1 94 ? 26.686 -2.244 -23.300 1.00 96.62 94 ILE A N 1
ATOM 751 C CA . ILE A 1 94 ? 27.274 -1.648 -24.516 1.00 96.62 94 ILE A CA 1
ATOM 752 C C . ILE A 1 94 ? 28.658 -1.038 -24.241 1.00 96.62 94 ILE A C 1
ATOM 754 O O . ILE A 1 94 ? 29.482 -0.936 -25.153 1.00 96.62 94 ILE A O 1
ATOM 758 N N . LEU A 1 95 ? 28.896 -0.558 -23.019 1.00 93.06 95 LEU A N 1
ATOM 759 C CA . LEU A 1 95 ? 30.104 0.188 -22.657 1.00 93.06 95 LEU A CA 1
ATOM 760 C C . LEU A 1 95 ? 31.250 -0.694 -22.128 1.00 93.06 95 LEU A C 1
ATOM 762 O O . LEU A 1 95 ? 32.355 -0.172 -21.954 1.00 93.06 95 LEU A O 1
ATOM 766 N N . ILE A 1 96 ? 30.999 -1.981 -21.872 1.00 76.69 96 ILE A N 1
ATOM 767 C CA . ILE A 1 96 ? 31.973 -2.985 -21.400 1.00 76.69 96 ILE A CA 1
ATOM 768 C C . ILE A 1 96 ? 32.327 -3.940 -22.542 1.00 76.69 96 ILE A C 1
ATOM 770 O O . ILE A 1 96 ? 33.543 -4.176 -22.735 1.00 76.69 96 ILE A O 1
#

Organism: NCBI:txid2712852

S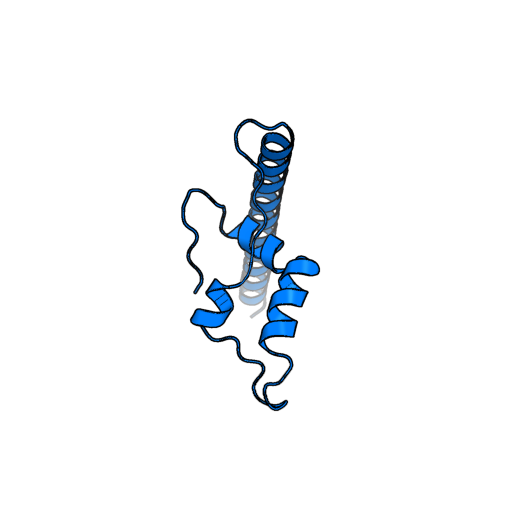equence (96 aa):
IINVKDGISPYLLTEILKLSYVKQQVENLTSGTSSSHNRIKTEQLSEILVPLPREGTETKKRYDTIANEIEKSIKLKYRAQNNLSNQIHDLEDILI

InterPro domains:
  IPR044946 Type I restriction modification DNA specificity domain superfamily [G3DSA:3.90.220.20] 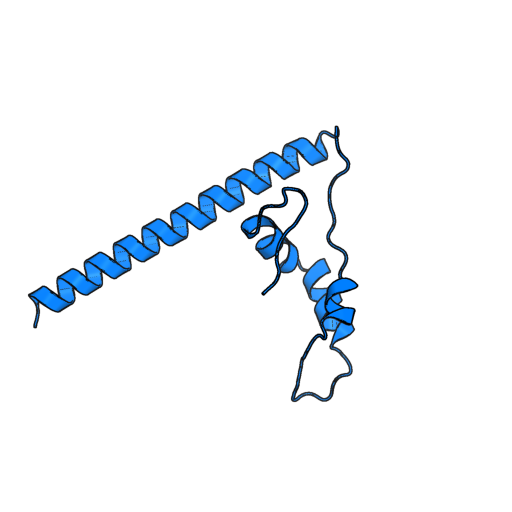(1-96)

Radius of gyration: 19.01 Å; chains: 1; bounding box: 55×20×51 Å